Protein AF-A0A938LS74-F1 (afdb_monomer_lite)

Secondary structure (DSSP, 8-state):
-HHHHHHHHHHHHHHHHHHHHTT-HHHHHHHHHHHHHHHHHHHHHT----PPPTT------------PPP---S-----HHHHHHHHHHHHHHHHHHHHHHHHHHHHHHHHHHHHHHHHHHHS----

Foldseek 3Di:
DLVVLLVVLLVLLVVLLVCLVVVVNVVSVVSVVVSVVSVVVNCVVVPPDPPPDPPPPPDDPDDDDDDDDDPPPPDDPPDSVNSSVVSVVSSVVSVVVVVVVVVVVVVVVVVVVVVVVVVVVPDPPPD

Radius of gyration: 24.74 Å; chains: 1; bounding box: 67×51×63 Å

Structure (mmCIF, N/CA/C/O backbone):
data_AF-A0A938LS74-F1
#
_entry.id   AF-A0A938LS74-F1
#
loop_
_atom_site.group_PDB
_atom_site.id
_atom_site.type_symbol
_atom_site.label_atom_id
_atom_site.label_alt_id
_atom_site.label_comp_id
_atom_site.label_asym_id
_atom_site.label_entity_id
_atom_site.label_seq_id
_atom_site.pdbx_PDB_ins_code
_atom_site.Cartn_x
_atom_site.Cartn_y
_atom_site.Cartn_z
_atom_site.occupancy
_atom_site.B_iso_or_equiv
_atom_site.auth_seq_id
_atom_site.auth_comp_id
_atom_site.auth_asym_id
_atom_site.auth_atom_id
_atom_site.pdbx_PDB_model_num
ATOM 1 N N . MET A 1 1 ? 11.225 1.469 -26.240 1.00 72.44 1 MET A N 1
ATOM 2 C CA . MET A 1 1 ? 11.439 0.261 -25.416 1.00 72.44 1 MET A CA 1
ATOM 3 C C . MET A 1 1 ? 11.844 0.585 -23.975 1.00 72.44 1 MET A C 1
ATOM 5 O O . MET A 1 1 ? 10.995 0.449 -23.111 1.00 72.44 1 MET A O 1
ATOM 9 N N . MET A 1 2 ? 13.063 1.059 -23.655 1.00 80.62 2 MET A N 1
ATOM 10 C CA . MET A 1 2 ? 13.420 1.314 -22.235 1.00 80.62 2 MET A CA 1
ATOM 11 C C . MET A 1 2 ? 12.638 2.482 -21.600 1.00 80.62 2 MET A C 1
ATOM 13 O O . MET A 1 2 ? 12.284 2.405 -20.429 1.00 80.62 2 MET A O 1
ATOM 17 N N . HIS A 1 3 ? 12.346 3.543 -22.362 1.00 82.81 3 HIS A N 1
ATOM 18 C CA . HIS A 1 3 ? 11.533 4.662 -21.865 1.00 82.81 3 HIS A CA 1
ATOM 19 C C . HIS A 1 3 ? 10.079 4.253 -21.592 1.00 82.81 3 HIS A C 1
ATOM 21 O O . HIS A 1 3 ? 9.588 4.520 -20.506 1.00 82.81 3 HIS A O 1
ATOM 27 N N . GLU A 1 4 ? 9.453 3.481 -22.485 1.00 89.88 4 GLU A N 1
ATOM 28 C CA . GLU A 1 4 ? 8.081 2.977 -22.293 1.00 89.88 4 GLU A CA 1
ATOM 29 C C . GLU A 1 4 ? 7.945 2.107 -21.034 1.00 89.88 4 GLU A C 1
ATOM 31 O O . GLU A 1 4 ? 6.962 2.217 -20.308 1.00 89.88 4 GLU A O 1
ATOM 36 N N . ALA A 1 5 ? 8.949 1.273 -20.733 1.00 88.12 5 ALA A N 1
ATOM 37 C CA . ALA A 1 5 ? 8.951 0.469 -19.512 1.00 88.12 5 ALA A CA 1
ATOM 38 C C . ALA A 1 5 ? 9.052 1.336 -18.242 1.00 88.12 5 ALA A C 1
ATOM 40 O O . ALA A 1 5 ? 8.406 1.042 -17.237 1.00 88.12 5 ALA A O 1
ATOM 41 N N . LEU A 1 6 ? 9.836 2.420 -18.281 1.00 88.00 6 LEU A N 1
ATOM 42 C CA . LEU A 1 6 ? 9.941 3.364 -17.165 1.00 88.00 6 LEU A CA 1
ATOM 43 C C . LEU A 1 6 ? 8.656 4.176 -16.979 1.00 88.00 6 LEU A C 1
ATOM 45 O O . LEU A 1 6 ? 8.218 4.346 -15.843 1.00 88.00 6 LEU A O 1
ATOM 49 N N . ASP A 1 7 ? 8.035 4.628 -18.066 1.00 90.31 7 ASP A N 1
ATOM 50 C CA . ASP A 1 7 ? 6.769 5.363 -18.020 1.00 90.31 7 ASP A CA 1
ATOM 51 C C . ASP A 1 7 ? 5.646 4.483 -17.458 1.00 90.31 7 ASP A C 1
ATOM 53 O O . ASP A 1 7 ? 4.905 4.905 -16.567 1.00 90.31 7 ASP A O 1
ATOM 57 N N . HIS A 1 8 ? 5.585 3.218 -17.887 1.00 93.00 8 HIS A N 1
ATOM 58 C CA . HIS A 1 8 ? 4.629 2.251 -17.353 1.00 93.00 8 HIS A CA 1
ATOM 59 C C . HIS A 1 8 ? 4.844 1.990 -15.855 1.00 93.00 8 HIS A C 1
ATOM 61 O O . HIS A 1 8 ? 3.891 1.971 -15.074 1.00 93.00 8 HIS A O 1
ATOM 67 N N . LEU A 1 9 ? 6.100 1.852 -15.417 1.00 91.69 9 LEU A N 1
ATOM 68 C CA . LEU A 1 9 ? 6.423 1.697 -13.999 1.00 91.69 9 LEU A CA 1
ATOM 69 C C . LEU A 1 9 ? 6.025 2.933 -13.176 1.00 91.69 9 LEU A C 1
ATOM 71 O O . LEU A 1 9 ? 5.511 2.793 -12.065 1.00 91.69 9 LEU A O 1
ATOM 75 N N . GLN A 1 10 ? 6.227 4.141 -13.709 1.00 91.00 10 GLN A N 1
ATOM 76 C CA . GLN A 1 10 ? 5.783 5.376 -13.057 1.00 91.00 10 GLN A CA 1
ATOM 77 C C . GLN A 1 10 ? 4.259 5.420 -12.901 1.00 91.00 10 GLN A C 1
ATOM 79 O O . GLN A 1 10 ? 3.773 5.803 -11.835 1.00 91.00 10 GLN A O 1
ATOM 84 N N . GLU A 1 11 ? 3.507 5.014 -13.924 1.00 94.56 11 GLU A N 1
ATOM 85 C CA . GLU A 1 11 ? 2.044 4.949 -13.870 1.00 94.56 11 GLU A CA 1
ATOM 86 C C . GLU A 1 11 ? 1.561 3.946 -12.812 1.00 94.56 11 GLU A C 1
ATOM 88 O O . GLU A 1 11 ? 0.708 4.285 -11.985 1.00 94.56 11 GLU A O 1
ATOM 93 N N . LEU A 1 12 ? 2.158 2.749 -12.767 1.00 93.50 12 LEU A N 1
ATOM 94 C CA . LEU A 1 12 ? 1.844 1.731 -11.759 1.00 93.50 12 LEU A CA 1
ATOM 95 C C . LEU A 1 12 ? 2.081 2.248 -10.335 1.00 93.50 12 LEU A C 1
ATOM 97 O O . LEU A 1 12 ? 1.213 2.094 -9.474 1.00 93.50 12 LEU A O 1
ATOM 101 N N . LEU A 1 13 ? 3.220 2.903 -10.088 1.00 90.38 13 LEU A N 1
ATOM 102 C CA . LEU A 1 13 ? 3.550 3.463 -8.775 1.00 90.38 13 LEU A CA 1
ATOM 103 C C . LEU A 1 13 ? 2.625 4.623 -8.388 1.00 90.38 13 LEU A C 1
ATOM 105 O O . LEU A 1 13 ? 2.168 4.684 -7.246 1.00 90.38 13 LEU A O 1
ATOM 109 N N . ALA A 1 14 ? 2.306 5.519 -9.326 1.00 90.44 14 ALA A N 1
ATOM 110 C CA . ALA A 1 14 ? 1.366 6.612 -9.088 1.00 90.44 14 ALA A CA 1
ATOM 111 C C . ALA A 1 14 ? -0.036 6.078 -8.753 1.00 90.44 14 ALA A C 1
ATOM 113 O O . ALA A 1 14 ? -0.678 6.546 -7.810 1.00 90.44 14 ALA A O 1
ATOM 114 N N . ARG A 1 15 ? -0.496 5.046 -9.471 1.00 93.81 15 ARG A N 1
ATOM 115 C CA . ARG A 1 15 ? -1.784 4.406 -9.199 1.00 93.81 15 ARG A CA 1
ATOM 116 C C . ARG A 1 15 ? -1.787 3.666 -7.864 1.00 93.81 15 ARG A C 1
ATOM 118 O O . ARG A 1 15 ? -2.779 3.726 -7.141 1.00 93.81 15 ARG A O 1
ATOM 125 N N . GLN A 1 16 ? -0.689 2.997 -7.517 1.00 91.81 16 GLN A N 1
ATOM 126 C CA . GLN A 1 16 ? -0.536 2.336 -6.225 1.00 91.81 16 GLN A CA 1
ATOM 127 C C . GLN A 1 16 ? -0.593 3.345 -5.072 1.00 91.81 16 GLN A C 1
ATOM 129 O O . GLN A 1 16 ? -1.296 3.099 -4.094 1.00 91.81 16 GLN A O 1
ATOM 134 N N . LEU A 1 17 ? 0.081 4.492 -5.204 1.00 87.81 17 LEU A N 1
ATOM 135 C CA . LEU A 1 17 ? 0.030 5.576 -4.222 1.00 87.81 17 LEU A CA 1
ATOM 136 C C . LEU A 1 17 ? -1.401 6.088 -4.017 1.00 87.81 17 LEU A C 1
ATOM 138 O O . LEU A 1 17 ? -1.840 6.240 -2.877 1.00 87.81 17 LEU A O 1
ATOM 142 N N . GLU A 1 18 ? -2.141 6.306 -5.103 1.00 93.50 18 GLU A N 1
ATOM 143 C CA . GLU A 1 18 ? -3.530 6.765 -5.034 1.00 93.50 18 GLU A CA 1
ATOM 144 C C . GLU A 1 18 ? -4.441 5.741 -4.336 1.00 93.50 18 GLU A C 1
ATOM 146 O O . GLU A 1 18 ? -5.217 6.097 -3.452 1.00 93.50 18 GLU A O 1
ATOM 151 N N . LEU A 1 19 ? -4.295 4.448 -4.644 1.00 91.94 19 LEU A N 1
ATOM 152 C CA . LEU A 1 19 ? -5.060 3.391 -3.972 1.00 91.94 19 LEU A CA 1
ATOM 153 C C . LEU A 1 19 ? -4.737 3.288 -2.478 1.00 91.94 19 LEU A C 1
ATOM 155 O O . LEU A 1 19 ? -5.641 3.044 -1.679 1.00 91.94 19 LEU A O 1
ATOM 159 N N . VAL A 1 20 ? -3.474 3.488 -2.087 1.00 89.50 20 VAL A N 1
ATOM 160 C CA . VAL A 1 20 ? -3.081 3.526 -0.669 1.00 89.50 20 VAL A CA 1
ATOM 161 C C . VAL A 1 20 ? -3.742 4.710 0.034 1.00 89.50 20 VAL A C 1
ATOM 163 O O . VAL A 1 20 ? -4.313 4.517 1.104 1.00 89.50 20 VAL A O 1
ATOM 166 N N . ARG A 1 21 ? -3.746 5.901 -0.580 1.00 84.75 21 ARG A N 1
ATOM 167 C CA . ARG A 1 21 ? -4.429 7.092 -0.035 1.00 84.75 21 ARG A CA 1
ATOM 168 C C . ARG A 1 21 ? -5.937 6.888 0.128 1.00 84.75 21 ARG A C 1
ATOM 170 O O . ARG A 1 21 ? -6.523 7.416 1.064 1.00 84.75 21 ARG A O 1
ATOM 177 N N . GLN A 1 22 ? -6.552 6.098 -0.748 1.00 92.81 22 GLN A N 1
ATOM 178 C CA . GLN A 1 22 ? -7.974 5.746 -0.682 1.00 92.81 22 GLN A CA 1
ATOM 179 C C . GLN A 1 22 ? -8.274 4.566 0.265 1.00 92.81 22 GLN A C 1
ATOM 181 O O . GLN A 1 22 ? -9.432 4.200 0.449 1.00 92.81 22 GLN A O 1
ATOM 186 N N . GLY A 1 23 ? -7.253 3.941 0.863 1.00 88.44 23 GLY A N 1
ATOM 187 C CA . GLY A 1 23 ? -7.413 2.780 1.743 1.00 88.44 23 GLY A CA 1
ATOM 188 C C . GLY A 1 23 ? -7.680 1.451 1.019 1.00 88.44 23 GLY A C 1
ATOM 189 O O . GLY A 1 23 ? -7.967 0.444 1.666 1.00 88.44 23 GLY A O 1
ATOM 190 N N . HIS A 1 24 ? -7.552 1.397 -0.309 1.00 94.31 24 HIS A N 1
ATOM 191 C CA . HIS A 1 24 ? -7.751 0.193 -1.124 1.00 94.31 24 HIS A CA 1
ATOM 192 C C . HIS A 1 24 ? -6.496 -0.700 -1.160 1.00 94.31 24 HIS A C 1
ATOM 194 O O . HIS A 1 24 ? -5.888 -0.925 -2.211 1.00 94.31 24 HIS A O 1
ATOM 200 N N . LEU A 1 25 ? -6.100 -1.228 0.003 1.00 89.81 25 LEU A N 1
ATOM 201 C CA . LEU A 1 25 ? -4.821 -1.931 0.182 1.00 89.81 25 LEU A CA 1
ATOM 202 C C . LEU A 1 25 ? -4.691 -3.213 -0.651 1.00 89.81 25 LEU A C 1
ATOM 204 O O . LEU A 1 25 ? -3.629 -3.456 -1.219 1.00 89.81 25 LEU A O 1
ATOM 208 N N . ASP A 1 26 ? -5.762 -3.993 -0.803 1.00 93.00 26 ASP A N 1
ATOM 209 C CA . ASP A 1 26 ? -5.724 -5.227 -1.601 1.00 93.00 26 ASP A CA 1
ATOM 210 C C . ASP A 1 26 ? -5.433 -4.951 -3.082 1.00 93.00 26 ASP A C 1
ATOM 212 O O . ASP A 1 26 ? -4.672 -5.672 -3.730 1.00 93.00 26 ASP A O 1
ATOM 216 N N . MET A 1 27 ? -6.015 -3.881 -3.628 1.00 91.62 27 MET A N 1
ATOM 217 C CA . MET A 1 27 ? -5.763 -3.464 -5.008 1.00 91.62 27 MET A CA 1
ATOM 218 C C . MET A 1 27 ? -4.349 -2.896 -5.160 1.00 91.62 27 MET A C 1
ATOM 220 O O . MET A 1 27 ? -3.664 -3.223 -6.130 1.00 91.62 27 MET A O 1
ATOM 224 N N . ALA A 1 28 ? -3.886 -2.107 -4.185 1.00 90.12 28 ALA A N 1
ATOM 225 C CA . ALA A 1 28 ? -2.521 -1.587 -4.165 1.00 90.12 28 ALA A CA 1
ATOM 226 C C . ALA A 1 28 ? -1.473 -2.718 -4.133 1.00 90.12 28 ALA A C 1
ATOM 228 O O . ALA A 1 28 ? -0.467 -2.643 -4.837 1.00 90.12 28 ALA A O 1
ATOM 229 N N . LEU A 1 29 ? -1.722 -3.798 -3.383 1.00 87.81 29 LEU A N 1
ATOM 230 C CA . LEU A 1 29 ? -0.844 -4.973 -3.337 1.00 87.81 29 LEU A CA 1
ATOM 231 C C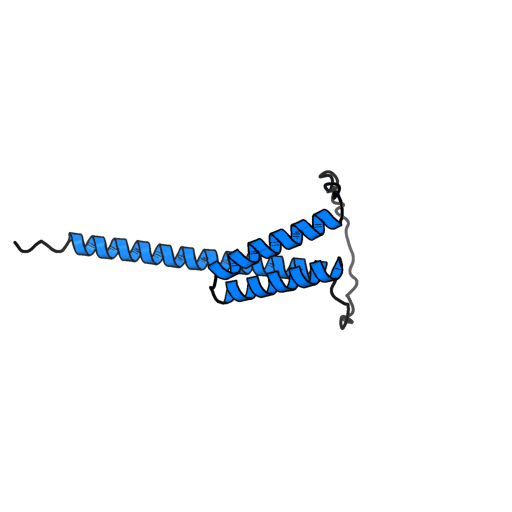 . LEU A 1 29 ? -0.750 -5.691 -4.689 1.00 87.81 29 LEU A C 1
ATOM 233 O O . LEU A 1 29 ? 0.341 -6.090 -5.096 1.00 87.81 29 LEU A O 1
ATOM 237 N N . ARG A 1 30 ? -1.868 -5.818 -5.416 1.00 92.56 30 ARG A N 1
ATOM 238 C CA . ARG A 1 30 ? -1.872 -6.410 -6.767 1.00 92.56 30 ARG A CA 1
ATOM 239 C C . ARG A 1 30 ? -1.028 -5.593 -7.746 1.00 92.56 30 ARG A C 1
ATOM 241 O O . ARG A 1 30 ? -0.241 -6.179 -8.488 1.00 92.56 30 ARG A O 1
ATOM 248 N N . LEU A 1 31 ? -1.142 -4.262 -7.709 1.00 91.75 31 LEU A N 1
ATOM 249 C CA . LEU A 1 31 ? -0.290 -3.377 -8.515 1.00 91.75 31 LEU A CA 1
ATOM 250 C C . LEU A 1 31 ? 1.186 -3.487 -8.123 1.00 91.75 31 LEU A C 1
ATOM 252 O O . LEU A 1 31 ? 2.045 -3.457 -8.997 1.00 91.75 31 LEU A O 1
ATOM 256 N N . GLY A 1 32 ? 1.486 -3.696 -6.839 1.00 88.00 32 GLY A N 1
ATOM 257 C CA . GLY A 1 32 ? 2.852 -3.948 -6.377 1.00 88.00 32 GLY A CA 1
ATOM 258 C C . GLY A 1 32 ? 3.494 -5.164 -7.056 1.00 88.00 32 GLY A C 1
ATOM 259 O O . GLY A 1 32 ? 4.657 -5.102 -7.453 1.00 88.00 32 GLY A O 1
ATOM 260 N N . GLY A 1 33 ? 2.731 -6.241 -7.268 1.00 89.25 33 GLY A N 1
ATOM 261 C CA . GLY A 1 33 ? 3.196 -7.405 -8.032 1.00 89.25 33 GLY A CA 1
ATOM 262 C C . GLY A 1 33 ? 3.500 -7.074 -9.499 1.00 89.25 33 GLY A C 1
ATOM 263 O O . GLY A 1 33 ? 4.530 -7.488 -10.025 1.00 89.25 33 GLY A O 1
ATOM 264 N N . GLN A 1 34 ? 2.650 -6.268 -10.143 1.00 92.44 34 GLN A N 1
ATOM 265 C CA . GLN A 1 34 ? 2.868 -5.812 -11.523 1.00 92.44 34 GLN A CA 1
ATOM 266 C C . GLN A 1 34 ? 4.090 -4.890 -11.638 1.00 92.44 34 GLN A C 1
ATOM 268 O O . GLN A 1 34 ? 4.896 -5.042 -12.554 1.00 92.44 34 GLN A O 1
ATOM 273 N N . ALA A 1 35 ? 4.277 -3.980 -10.679 1.00 90.19 35 ALA A N 1
ATOM 274 C CA . ALA A 1 35 ? 5.438 -3.099 -10.628 1.00 90.19 35 ALA A CA 1
ATOM 275 C C . ALA A 1 35 ? 6.744 -3.894 -10.455 1.00 90.19 35 ALA A C 1
ATOM 277 O O . ALA A 1 35 ? 7.735 -3.600 -11.120 1.00 90.19 35 ALA A O 1
ATOM 278 N N . GLN A 1 36 ? 6.747 -4.939 -9.618 1.00 89.75 36 GLN A N 1
ATOM 279 C CA . GLN A 1 36 ? 7.901 -5.833 -9.459 1.00 89.75 36 GLN A CA 1
ATOM 280 C C . GLN A 1 36 ? 8.248 -6.579 -10.749 1.00 89.75 36 GLN A C 1
ATOM 282 O O . GLN A 1 36 ? 9.428 -6.711 -11.077 1.00 89.75 36 GLN A O 1
ATOM 287 N N . GLU A 1 37 ? 7.241 -7.053 -11.482 1.00 91.81 37 GLU A N 1
ATOM 288 C CA . GLU A 1 37 ? 7.451 -7.703 -12.775 1.00 91.81 37 GLU A CA 1
ATOM 289 C C . GLU A 1 37 ? 8.040 -6.723 -13.798 1.00 91.81 37 GLU A C 1
ATOM 291 O O . GLU A 1 37 ? 9.025 -7.034 -14.464 1.00 91.81 37 GLU A O 1
ATOM 296 N N . CYS A 1 38 ? 7.516 -5.496 -13.849 1.00 91.75 38 CYS A N 1
ATOM 297 C CA . CYS A 1 38 ? 8.036 -4.443 -14.719 1.00 91.75 38 CYS A CA 1
ATOM 298 C C . CYS A 1 38 ? 9.504 -4.100 -14.395 1.00 91.75 38 CYS A C 1
ATOM 300 O O . CYS A 1 38 ? 10.348 -4.046 -15.290 1.00 91.75 38 CYS A O 1
ATOM 302 N N . VAL A 1 39 ? 9.854 -3.962 -13.110 1.00 88.94 39 VAL A N 1
ATOM 303 C CA . VAL A 1 39 ? 11.249 -3.763 -12.675 1.00 88.94 39 VAL A CA 1
ATOM 304 C C . VAL A 1 39 ? 12.138 -4.929 -13.104 1.00 88.94 39 VAL A C 1
ATOM 306 O O . VAL A 1 39 ? 13.258 -4.702 -13.564 1.00 88.94 39 VAL A O 1
ATOM 309 N N . ARG A 1 40 ? 11.656 -6.172 -12.988 1.00 88.88 40 ARG A N 1
ATOM 310 C CA . ARG A 1 40 ? 12.412 -7.357 -13.412 1.00 88.88 40 ARG A CA 1
ATOM 311 C C . ARG A 1 40 ? 12.729 -7.305 -14.907 1.00 88.88 40 ARG A C 1
ATOM 313 O O . ARG A 1 40 ? 13.892 -7.447 -15.269 1.00 88.88 40 ARG A O 1
ATOM 320 N N . GLN A 1 41 ? 11.744 -6.987 -15.744 1.00 89.94 41 GLN A N 1
ATOM 321 C CA . GLN A 1 41 ? 11.925 -6.833 -17.193 1.00 89.94 41 GLN A CA 1
ATOM 322 C C . GLN A 1 41 ? 12.921 -5.714 -17.547 1.00 89.94 41 GLN A C 1
ATOM 324 O O . GLN A 1 41 ? 13.749 -5.864 -18.451 1.00 89.94 41 GLN A O 1
ATOM 329 N N . ILE A 1 42 ? 12.903 -4.595 -16.813 1.00 88.00 42 ILE A N 1
ATOM 330 C CA . ILE A 1 42 ? 13.879 -3.504 -16.984 1.00 88.00 42 ILE A CA 1
ATOM 331 C C . ILE A 1 42 ? 15.301 -3.970 -16.636 1.00 88.00 42 ILE A C 1
ATOM 333 O O . ILE A 1 42 ? 16.256 -3.622 -17.329 1.00 88.00 42 ILE A O 1
ATOM 337 N N . ILE A 1 43 ? 15.463 -4.755 -15.569 1.00 86.94 43 ILE A N 1
ATOM 338 C CA . ILE A 1 43 ? 16.771 -5.295 -15.172 1.00 86.94 43 ILE A CA 1
ATOM 339 C C . ILE A 1 43 ? 17.269 -6.312 -16.204 1.00 86.94 43 ILE A C 1
ATOM 341 O O . ILE A 1 43 ? 18.422 -6.237 -16.621 1.00 86.94 43 ILE A O 1
ATOM 345 N N . GLU A 1 44 ? 16.409 -7.229 -16.648 1.00 88.19 44 GLU A N 1
ATOM 346 C CA . GLU A 1 44 ? 16.754 -8.264 -17.630 1.00 88.19 44 GLU A CA 1
ATOM 347 C C . GLU A 1 44 ? 17.158 -7.657 -18.978 1.00 88.19 44 GLU A C 1
ATOM 349 O O . GLU A 1 44 ? 18.169 -8.051 -19.559 1.00 88.19 44 GLU A O 1
ATOM 354 N N . SER A 1 45 ? 16.438 -6.629 -19.435 1.00 87.31 45 SER A N 1
ATOM 355 C CA . SER A 1 45 ? 16.758 -5.911 -20.677 1.00 87.31 45 SER A CA 1
ATOM 356 C C . SER A 1 45 ? 18.045 -5.077 -20.606 1.00 87.31 45 SER A C 1
ATOM 358 O O . SER A 1 45 ? 18.649 -4.804 -21.642 1.00 87.31 45 SER A O 1
ATOM 360 N N . ARG A 1 46 ? 18.510 -4.703 -19.405 1.00 83.06 46 ARG A N 1
ATOM 361 C CA . ARG A 1 46 ? 19.785 -3.989 -19.194 1.00 83.06 46 ARG A CA 1
ATOM 362 C C . ARG A 1 46 ? 21.007 -4.912 -19.110 1.00 83.06 46 ARG A C 1
ATOM 364 O O . ARG A 1 46 ? 22.133 -4.415 -19.101 1.00 83.06 46 ARG A O 1
ATOM 371 N N . GLY A 1 47 ? 20.810 -6.231 -19.081 1.00 75.94 47 GLY A N 1
ATOM 372 C CA . GLY A 1 47 ? 21.879 -7.203 -18.858 1.00 75.94 47 GLY A CA 1
ATOM 373 C C . GLY A 1 47 ? 22.340 -7.246 -17.393 1.00 75.94 47 GLY A C 1
ATOM 374 O O . GLY A 1 47 ? 21.807 -6.528 -16.545 1.00 75.94 47 GLY A O 1
ATOM 375 N N . PRO A 1 48 ? 23.318 -8.107 -17.046 1.00 71.94 48 PRO A N 1
ATOM 376 C CA . PRO A 1 48 ? 23.752 -8.294 -15.667 1.00 71.94 48 PRO A CA 1
ATOM 377 C C . PRO A 1 48 ? 24.327 -6.988 -15.113 1.00 71.94 48 PRO A C 1
ATOM 379 O O . PRO A 1 48 ? 25.472 -6.621 -15.381 1.00 71.94 48 PRO A O 1
ATOM 382 N N . VAL A 1 49 ? 23.520 -6.290 -14.313 1.00 63.22 49 VAL A N 1
ATOM 383 C CA . VAL A 1 49 ? 23.943 -5.116 -13.554 1.00 63.22 49 VAL A CA 1
ATOM 384 C C . VAL A 1 49 ? 25.095 -5.566 -12.664 1.00 63.22 49 VAL A C 1
ATOM 386 O O . VAL A 1 49 ? 24.897 -6.305 -11.695 1.00 63.22 49 VAL A O 1
ATOM 389 N N . ARG A 1 50 ? 26.324 -5.158 -13.009 1.00 55.00 50 ARG A N 1
ATOM 390 C CA . ARG A 1 50 ? 27.487 -5.312 -12.130 1.00 55.00 50 ARG A CA 1
ATOM 391 C C . ARG A 1 50 ? 27.086 -4.725 -10.784 1.00 55.00 50 ARG A C 1
ATOM 393 O O . ARG A 1 50 ? 26.864 -3.520 -10.686 1.00 55.00 50 ARG A O 1
ATOM 400 N N . ARG A 1 51 ? 26.952 -5.586 -9.769 1.00 53.28 51 ARG A N 1
ATOM 401 C CA . ARG A 1 51 ? 26.649 -5.166 -8.398 1.00 53.28 51 ARG A CA 1
ATOM 402 C C . ARG A 1 51 ? 27.576 -3.995 -8.052 1.00 53.28 51 ARG A C 1
ATOM 404 O O . ARG A 1 51 ? 28.790 -4.163 -8.203 1.00 53.28 51 ARG A O 1
ATOM 411 N N . PRO A 1 52 ? 27.055 -2.829 -7.631 1.00 53.31 52 PRO A N 1
ATOM 412 C CA . PRO A 1 52 ? 27.913 -1.749 -7.177 1.00 53.31 52 PRO A CA 1
ATOM 413 C C . PRO A 1 52 ? 28.743 -2.285 -6.010 1.00 53.31 52 PRO A C 1
ATOM 415 O O . PRO A 1 52 ? 28.205 -2.748 -5.004 1.00 53.31 52 PRO A O 1
ATOM 418 N N . SER A 1 53 ? 30.061 -2.318 -6.205 1.00 42.38 53 SER A N 1
ATOM 419 C CA . SER A 1 53 ? 31.002 -2.793 -5.197 1.00 42.38 53 SER A CA 1
ATOM 420 C C . SER A 1 53 ? 30.817 -1.969 -3.916 1.00 42.38 53 SER A C 1
ATOM 422 O O . SER A 1 53 ? 30.814 -0.738 -3.997 1.00 42.38 53 SER A O 1
ATOM 424 N N . PRO A 1 54 ? 30.692 -2.593 -2.732 1.00 55.06 54 PRO A N 1
ATOM 425 C CA . PRO A 1 54 ? 30.438 -1.890 -1.472 1.00 55.06 54 PRO A CA 1
ATOM 426 C C . PRO A 1 54 ? 31.619 -1.028 -0.961 1.00 55.06 54 PRO A C 1
ATOM 428 O O . PRO A 1 54 ? 31.629 -0.636 0.201 1.00 55.06 54 PRO A O 1
ATOM 431 N N . VAL A 1 55 ? 32.623 -0.710 -1.788 1.00 55.81 55 VAL A N 1
ATOM 432 C CA . VAL A 1 55 ? 33.953 -0.259 -1.323 1.00 55.81 55 VAL A CA 1
ATOM 433 C C . VAL A 1 55 ? 34.233 1.249 -1.493 1.00 55.81 55 VAL A C 1
ATOM 435 O O . VAL A 1 55 ? 35.294 1.714 -1.095 1.00 55.81 55 VAL A O 1
ATOM 438 N N . ALA A 1 56 ? 33.311 2.079 -1.990 1.00 46.97 56 ALA A N 1
ATOM 439 C CA . ALA A 1 56 ? 33.629 3.491 -2.283 1.00 46.97 56 ALA A CA 1
ATOM 440 C C . ALA A 1 56 ? 32.784 4.541 -1.534 1.00 46.97 56 ALA A C 1
ATOM 442 O O . ALA A 1 56 ? 32.343 5.521 -2.124 1.00 46.97 56 ALA A O 1
ATOM 443 N N . ARG A 1 57 ? 32.598 4.397 -0.214 1.00 51.81 57 ARG A N 1
ATOM 444 C CA . ARG A 1 57 ? 32.239 5.538 0.655 1.00 51.81 57 ARG A CA 1
ATOM 445 C C . ARG A 1 57 ? 33.397 5.892 1.588 1.00 51.81 57 ARG A C 1
ATOM 447 O O . ARG A 1 57 ? 33.323 5.703 2.795 1.00 51.81 57 ARG A O 1
ATOM 454 N N . ARG A 1 58 ? 34.476 6.438 1.019 1.00 47.16 58 ARG A N 1
ATOM 455 C CA . ARG A 1 58 ? 35.346 7.366 1.755 1.00 47.16 58 ARG A CA 1
ATOM 456 C C . ARG A 1 58 ? 34.793 8.769 1.523 1.00 47.16 58 ARG A C 1
ATOM 458 O O . ARG A 1 58 ? 34.894 9.283 0.416 1.00 47.16 58 ARG A O 1
ATOM 465 N N . LEU A 1 59 ? 34.167 9.344 2.550 1.00 56.34 59 LEU A N 1
ATOM 466 C CA . LEU A 1 59 ? 33.802 10.759 2.575 1.00 56.34 59 LEU A CA 1
ATOM 467 C C . LEU A 1 59 ? 35.075 11.620 2.574 1.00 56.34 59 LEU A C 1
ATOM 469 O O . LEU A 1 59 ? 35.914 11.426 3.456 1.00 56.34 59 LEU A O 1
ATOM 473 N N . PRO A 1 60 ? 35.195 12.627 1.698 1.00 52.81 60 PRO A N 1
ATOM 474 C CA . PRO A 1 60 ? 35.972 13.812 2.003 1.00 52.81 60 PRO A CA 1
ATOM 475 C C . PRO A 1 60 ? 35.072 14.826 2.726 1.00 52.81 60 PRO A C 1
ATOM 477 O O . PRO A 1 60 ? 34.136 15.379 2.152 1.00 52.81 60 PRO A O 1
ATOM 480 N N . LEU A 1 61 ? 35.364 15.069 4.007 1.00 59.97 61 LEU A N 1
ATOM 481 C CA . LEU A 1 61 ? 34.950 16.283 4.713 1.00 59.97 61 LEU A CA 1
ATOM 482 C C . LEU A 1 61 ? 35.716 17.461 4.090 1.00 59.97 61 LEU A C 1
ATOM 484 O O . LEU A 1 61 ? 36.874 17.703 4.424 1.00 59.97 61 LEU A O 1
ATOM 488 N N . GLY A 1 62 ? 35.079 18.146 3.139 1.00 54.41 62 GLY A N 1
ATOM 489 C CA . GLY A 1 62 ? 35.609 19.307 2.425 1.00 54.41 62 GLY A CA 1
ATOM 490 C C . GLY A 1 62 ? 34.698 20.522 2.599 1.00 54.41 62 GLY A C 1
ATOM 491 O O . GLY A 1 62 ? 33.509 20.464 2.323 1.00 54.41 62 GLY A O 1
ATOM 492 N N . ARG A 1 63 ? 35.289 21.589 3.120 1.00 54.31 63 ARG A N 1
ATOM 493 C CA . ARG A 1 63 ? 34.737 22.835 3.668 1.00 54.31 63 ARG A CA 1
ATOM 494 C C . ARG A 1 63 ? 34.435 23.900 2.592 1.00 54.31 63 ARG A C 1
ATOM 496 O O . ARG A 1 63 ? 35.237 24.017 1.676 1.00 54.31 63 ARG A O 1
ATOM 503 N N . ALA A 1 64 ? 33.431 24.753 2.869 1.00 57.19 64 ALA A N 1
ATOM 504 C CA . ALA A 1 64 ? 33.188 26.117 2.330 1.00 57.19 64 ALA A CA 1
ATOM 505 C C . ALA A 1 64 ? 32.890 26.219 0.811 1.00 57.19 64 ALA A C 1
ATOM 507 O O . ALA A 1 64 ? 33.311 25.367 0.051 1.00 57.19 64 ALA A O 1
ATOM 508 N N . THR A 1 65 ? 32.136 27.172 0.258 1.00 52.81 65 THR A N 1
ATOM 509 C CA . THR A 1 65 ? 31.737 28.549 0.615 1.00 52.81 65 THR A CA 1
ATOM 510 C C . THR A 1 65 ? 30.492 28.895 -0.219 1.00 52.81 65 THR A C 1
ATOM 512 O O . THR A 1 65 ? 30.213 28.213 -1.202 1.00 52.81 65 THR A O 1
ATOM 515 N N . GLY A 1 66 ? 29.735 29.913 0.194 1.00 64.00 66 GLY A N 1
ATOM 516 C CA . GLY A 1 66 ? 28.479 30.300 -0.444 1.00 64.00 66 GLY A CA 1
ATOM 517 C C . GLY A 1 66 ? 28.618 30.757 -1.894 1.00 64.00 66 GLY A C 1
ATOM 518 O O . GLY A 1 66 ? 29.529 31.502 -2.223 1.00 64.00 66 GLY A O 1
ATOM 519 N N . ASP A 1 67 ? 27.648 30.335 -2.694 1.00 49.72 67 ASP A N 1
ATOM 520 C CA . ASP A 1 67 ? 27.125 31.061 -3.843 1.00 49.72 67 ASP A CA 1
ATOM 521 C C . ASP A 1 67 ? 25.609 30.843 -3.808 1.00 49.72 67 ASP A C 1
ATOM 523 O O . ASP A 1 67 ? 25.132 29.708 -3.698 1.00 49.72 67 ASP A O 1
ATOM 527 N N . GLU A 1 68 ? 24.852 31.939 -3.787 1.00 59.88 68 GLU A N 1
ATOM 528 C CA . GLU A 1 68 ? 23.394 31.898 -3.828 1.00 59.88 68 GLU A CA 1
ATOM 529 C C . GLU A 1 68 ? 22.925 31.312 -5.169 1.00 59.88 68 GLU A C 1
ATOM 531 O O . GLU A 1 68 ? 23.294 31.828 -6.229 1.00 59.88 68 GLU A O 1
ATOM 536 N N . PRO A 1 69 ? 22.093 30.257 -5.163 1.00 62.31 69 PRO A N 1
ATOM 537 C CA . PRO A 1 69 ? 21.500 29.744 -6.383 1.00 62.31 69 PRO A CA 1
ATOM 538 C C . PRO A 1 69 ? 20.416 30.713 -6.863 1.00 62.31 69 PRO A C 1
ATOM 540 O O . PRO A 1 69 ? 19.400 30.940 -6.207 1.00 62.31 69 PRO A O 1
ATOM 543 N N . THR A 1 70 ? 20.649 31.283 -8.038 1.00 65.50 70 THR A N 1
ATOM 544 C CA . THR A 1 70 ? 19.691 32.098 -8.784 1.00 65.50 70 THR A CA 1
ATOM 545 C C . THR A 1 70 ? 18.467 31.245 -9.159 1.00 65.50 70 THR A C 1
ATOM 547 O O . THR A 1 70 ? 18.640 30.145 -9.690 1.00 65.50 70 THR A O 1
ATOM 550 N N . PRO A 1 71 ? 17.225 31.716 -8.930 1.00 62.62 71 PRO A N 1
ATOM 551 C CA . PRO A 1 71 ? 16.021 30.978 -9.289 1.00 62.62 71 PRO A CA 1
ATOM 552 C C . PRO A 1 71 ? 15.726 31.183 -10.779 1.00 62.62 71 PRO A C 1
ATOM 554 O O . PRO A 1 71 ? 15.167 32.191 -11.206 1.00 62.62 71 PRO A O 1
ATOM 557 N N . SER A 1 72 ? 16.135 30.225 -11.599 1.00 58.16 72 SER A N 1
ATOM 558 C CA . SER A 1 72 ? 15.674 30.078 -12.983 1.00 58.16 72 SER A CA 1
ATOM 559 C C . SER A 1 72 ? 15.417 28.596 -13.222 1.00 58.16 72 SER A C 1
ATOM 561 O O . SER A 1 72 ? 16.197 27.909 -13.875 1.00 58.16 72 SER A O 1
ATOM 563 N N . ASP A 1 73 ? 14.354 28.102 -12.587 1.00 55.50 73 ASP A N 1
ATOM 564 C CA . ASP A 1 73 ? 14.042 26.675 -12.447 1.00 55.50 73 ASP A CA 1
ATOM 565 C C . ASP A 1 73 ? 12.655 26.340 -13.023 1.00 55.50 73 ASP A C 1
ATOM 567 O O . ASP A 1 73 ? 11.864 25.592 -12.454 1.00 55.50 73 ASP A O 1
ATOM 571 N N . GLU A 1 74 ? 12.335 26.917 -14.181 1.00 51.56 74 GLU A N 1
ATOM 572 C CA . GLU A 1 74 ? 11.131 26.575 -14.936 1.00 51.56 74 GLU A CA 1
ATOM 573 C C . GLU A 1 74 ? 11.527 25.812 -16.201 1.00 51.56 74 GLU A C 1
ATOM 575 O O . GLU A 1 74 ? 11.965 26.381 -17.197 1.00 51.56 74 GLU A O 1
ATOM 580 N N . GLY A 1 75 ? 11.389 24.485 -16.145 1.00 51.25 75 GLY A N 1
ATOM 581 C CA . GLY A 1 75 ? 11.393 23.635 -17.339 1.00 51.25 75 GLY A CA 1
ATOM 582 C C . GLY A 1 75 ? 12.510 22.602 -17.440 1.00 51.25 75 GLY A C 1
ATOM 583 O O . GLY A 1 75 ? 12.650 21.9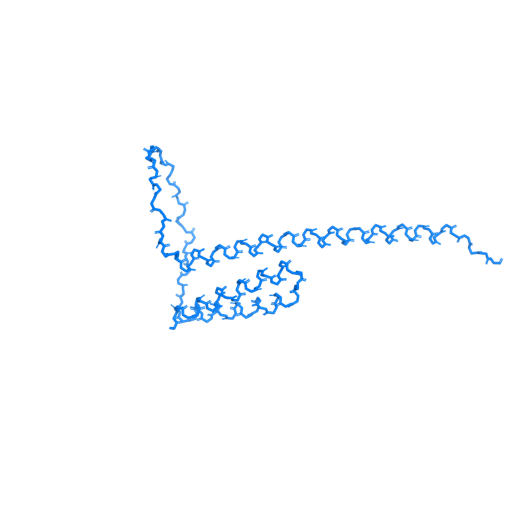82 -18.495 1.00 51.25 75 GLY A O 1
ATOM 584 N N . ARG A 1 76 ? 13.297 22.356 -16.383 1.00 59.00 76 ARG A N 1
ATOM 585 C CA . ARG A 1 76 ? 14.235 21.228 -16.394 1.00 59.00 76 ARG A CA 1
ATOM 586 C C . ARG A 1 76 ? 13.411 19.938 -16.362 1.00 59.00 76 ARG A C 1
ATOM 588 O O . ARG A 1 76 ? 12.811 19.611 -15.341 1.00 59.00 76 ARG A O 1
ATOM 595 N N . ALA A 1 77 ? 13.318 19.260 -17.508 1.00 57.28 77 ALA A N 1
ATOM 596 C CA . ALA A 1 77 ? 12.711 17.940 -17.629 1.00 57.28 77 ALA A CA 1
ATOM 597 C C . ALA A 1 77 ? 13.260 17.070 -16.493 1.00 57.28 77 ALA A C 1
ATOM 599 O O . ALA A 1 77 ? 14.451 16.762 -16.471 1.00 57.28 77 ALA A O 1
ATOM 600 N N . THR A 1 78 ? 12.416 16.788 -15.499 1.00 64.75 78 THR A N 1
ATOM 601 C CA . THR A 1 78 ? 12.826 16.016 -14.327 1.00 64.75 78 THR A CA 1
ATOM 602 C C . THR A 1 78 ? 13.238 14.647 -14.823 1.00 64.75 78 THR A C 1
ATOM 604 O O . THR A 1 78 ? 12.507 14.023 -15.599 1.00 64.75 78 THR A O 1
ATOM 607 N N . ASP A 1 79 ? 14.430 14.212 -14.424 1.00 83.12 79 ASP A N 1
ATOM 608 C CA . ASP A 1 79 ? 14.963 12.936 -14.875 1.00 83.12 79 ASP A CA 1
ATOM 609 C C . ASP A 1 79 ? 13.937 11.850 -14.488 1.00 83.12 79 ASP A C 1
ATOM 611 O O . ASP A 1 79 ? 13.460 11.837 -13.343 1.00 83.12 79 ASP A O 1
ATOM 615 N N . PRO A 1 80 ? 13.508 10.959 -15.403 1.00 81.38 80 PRO A N 1
ATOM 616 C CA . PRO A 1 80 ? 12.533 9.913 -15.091 1.00 81.38 80 PRO A CA 1
ATOM 617 C C . PRO A 1 80 ? 12.910 9.088 -13.850 1.00 81.38 80 PRO A C 1
ATOM 619 O O . PRO A 1 80 ? 12.023 8.572 -13.162 1.00 81.38 80 PRO A O 1
ATOM 622 N N . TRP A 1 81 ? 14.203 9.001 -13.528 1.00 81.12 81 TRP A N 1
ATOM 623 C CA . TRP A 1 81 ? 14.697 8.387 -12.298 1.00 81.12 81 TRP A CA 1
ATOM 624 C C . TRP A 1 81 ? 14.379 9.190 -11.036 1.00 81.12 81 TRP A C 1
ATOM 626 O O . TRP A 1 81 ? 13.929 8.600 -10.056 1.00 81.12 81 TRP A O 1
ATOM 636 N N . GLU A 1 82 ? 14.533 10.514 -11.058 1.00 84.50 82 GLU A N 1
ATOM 637 C CA . GLU A 1 82 ? 14.172 11.385 -9.931 1.00 84.50 82 GLU A CA 1
ATOM 638 C C . GLU A 1 82 ? 12.673 11.305 -9.639 1.00 84.50 82 GLU A C 1
ATOM 640 O O . GLU A 1 82 ? 12.249 11.211 -8.483 1.00 84.50 82 GLU A O 1
ATOM 645 N N . ARG A 1 83 ? 11.849 11.276 -10.695 1.00 85.50 83 ARG A N 1
ATOM 646 C CA . ARG A 1 83 ? 10.400 11.108 -10.548 1.00 85.50 83 ARG A CA 1
ATOM 647 C C . ARG A 1 83 ? 10.049 9.767 -9.907 1.00 85.50 83 ARG A C 1
ATOM 649 O O . ARG A 1 83 ? 9.185 9.726 -9.030 1.00 85.50 83 ARG A O 1
ATOM 656 N N . LEU A 1 84 ? 10.703 8.688 -10.328 1.00 83.75 84 LEU A N 1
ATOM 657 C CA . LEU A 1 84 ? 10.485 7.351 -9.781 1.00 83.75 84 LEU A CA 1
ATOM 658 C C . LEU A 1 84 ? 10.933 7.264 -8.317 1.00 83.75 84 LEU A C 1
ATOM 660 O O . LEU A 1 84 ? 10.204 6.729 -7.482 1.00 83.75 84 LEU A O 1
ATOM 664 N N . GLU A 1 85 ? 12.087 7.844 -7.986 1.00 85.62 85 GLU A N 1
ATOM 665 C CA . GLU A 1 85 ? 12.577 7.918 -6.610 1.00 85.62 85 GLU A CA 1
ATOM 666 C C . GLU A 1 85 ? 11.604 8.689 -5.711 1.00 85.62 85 GLU A C 1
ATOM 668 O O . GLU A 1 85 ? 11.272 8.227 -4.615 1.00 85.62 85 GLU A O 1
ATOM 673 N N . ARG A 1 86 ? 11.084 9.826 -6.187 1.00 88.94 86 ARG A N 1
ATOM 674 C CA . ARG A 1 86 ? 10.063 10.598 -5.472 1.00 88.94 86 ARG A CA 1
ATOM 675 C C . ARG A 1 86 ? 8.801 9.771 -5.224 1.00 88.94 86 ARG A C 1
ATOM 677 O O . ARG A 1 86 ? 8.351 9.704 -4.084 1.00 88.94 86 ARG A O 1
ATOM 684 N N . LEU A 1 87 ? 8.270 9.100 -6.250 1.00 85.38 87 LEU A N 1
ATOM 685 C CA . LEU A 1 87 ? 7.085 8.242 -6.114 1.00 85.38 87 LEU A CA 1
ATOM 686 C C . LEU A 1 87 ? 7.306 7.118 -5.096 1.00 85.38 87 LEU A C 1
ATOM 688 O O . LEU A 1 87 ? 6.432 6.856 -4.273 1.00 85.38 87 LEU A O 1
ATOM 692 N N . TYR A 1 88 ? 8.481 6.485 -5.104 1.00 86.88 88 TYR A N 1
ATOM 693 C CA . TYR A 1 88 ? 8.811 5.432 -4.145 1.00 86.88 88 TYR A CA 1
ATOM 694 C C . TYR A 1 88 ? 8.883 5.962 -2.706 1.00 86.88 88 TYR A C 1
ATOM 696 O O . TYR A 1 88 ? 8.344 5.343 -1.786 1.00 86.88 88 TYR A O 1
ATOM 704 N N . ARG A 1 89 ? 9.509 7.131 -2.502 1.00 88.31 89 ARG A N 1
ATOM 705 C CA . ARG A 1 89 ? 9.556 7.798 -1.191 1.00 88.31 89 ARG A CA 1
ATOM 706 C C . ARG A 1 89 ? 8.152 8.140 -0.692 1.00 88.31 89 ARG A C 1
ATOM 708 O O . ARG A 1 89 ? 7.830 7.835 0.454 1.00 88.31 89 ARG A O 1
ATOM 715 N N . GLU A 1 90 ? 7.311 8.725 -1.543 1.00 89.06 90 GLU A N 1
ATOM 716 C CA . GLU A 1 90 ? 5.921 9.052 -1.199 1.00 89.06 90 GLU A CA 1
ATOM 717 C C . GLU A 1 90 ? 5.103 7.803 -0.858 1.00 89.06 90 GLU A C 1
ATOM 719 O O . GLU A 1 90 ? 4.395 7.790 0.149 1.00 89.06 90 GLU A O 1
ATOM 724 N N . LEU A 1 91 ? 5.242 6.731 -1.643 1.00 83.06 91 LEU A N 1
ATOM 725 C CA . LEU A 1 91 ? 4.577 5.456 -1.385 1.00 83.06 91 LEU A CA 1
ATOM 726 C C . LEU A 1 91 ? 5.003 4.861 -0.037 1.00 83.06 91 LEU A C 1
ATOM 728 O O . LEU A 1 91 ? 4.153 4.424 0.737 1.00 83.06 91 LEU A O 1
ATOM 732 N N . HIS A 1 92 ? 6.299 4.883 0.276 1.00 87.69 92 HIS A N 1
ATOM 733 C CA . HIS A 1 92 ? 6.815 4.400 1.557 1.00 87.69 92 HIS A CA 1
ATOM 734 C C . HIS A 1 92 ? 6.251 5.196 2.743 1.00 87.69 92 HIS A C 1
ATOM 736 O O . HIS A 1 92 ? 5.836 4.613 3.750 1.00 87.69 92 HIS A O 1
ATOM 742 N N . LEU A 1 93 ? 6.203 6.527 2.629 1.00 91.94 93 LEU A N 1
ATOM 743 C CA . LEU A 1 93 ? 5.613 7.390 3.654 1.00 91.94 93 LEU A CA 1
ATOM 744 C C . LEU A 1 93 ? 4.118 7.098 3.841 1.00 91.94 93 LEU A C 1
ATOM 746 O O . LEU A 1 93 ? 3.676 6.919 4.976 1.00 91.94 93 LEU A O 1
ATOM 750 N N . ALA A 1 94 ? 3.360 6.979 2.748 1.00 88.31 94 ALA A N 1
ATOM 751 C CA . ALA A 1 94 ? 1.931 6.677 2.794 1.00 88.31 94 ALA A CA 1
ATOM 752 C C . ALA A 1 94 ? 1.647 5.311 3.442 1.00 88.31 94 ALA A C 1
ATOM 754 O O . ALA A 1 94 ? 0.789 5.206 4.317 1.00 88.31 94 ALA A O 1
ATOM 755 N N . LEU A 1 95 ? 2.407 4.272 3.082 1.00 82.75 95 LEU A N 1
ATOM 756 C CA . LEU A 1 95 ? 2.277 2.945 3.690 1.00 82.75 95 LEU A CA 1
ATOM 757 C C . LEU A 1 95 ? 2.605 2.960 5.189 1.00 82.75 95 LEU A C 1
ATOM 759 O O . LEU A 1 95 ? 1.909 2.318 5.975 1.00 82.75 95 LEU A O 1
ATOM 763 N N . THR A 1 96 ? 3.625 3.720 5.597 1.00 87.56 96 THR A N 1
ATOM 764 C CA . THR A 1 96 ? 4.005 3.858 7.014 1.00 87.56 96 THR A CA 1
ATOM 765 C C . THR A 1 96 ? 2.913 4.563 7.824 1.00 87.56 96 THR A C 1
ATOM 767 O O . THR A 1 96 ? 2.581 4.134 8.935 1.00 87.56 96 THR A O 1
ATOM 770 N N . ALA A 1 97 ? 2.316 5.620 7.264 1.00 88.06 97 ALA A N 1
ATOM 771 C CA . ALA A 1 97 ? 1.177 6.304 7.873 1.00 88.06 97 ALA A CA 1
ATOM 772 C C . ALA A 1 97 ? -0.009 5.339 8.044 1.00 88.06 97 ALA A C 1
ATOM 774 O O . ALA A 1 97 ? -0.490 5.148 9.163 1.00 88.06 97 ALA A O 1
ATOM 775 N N . GLN A 1 98 ? -0.383 4.620 6.981 1.00 83.38 98 GLN A N 1
ATOM 776 C CA . GLN A 1 98 ? -1.480 3.652 7.015 1.00 83.38 98 GLN A CA 1
ATOM 777 C C . GLN A 1 98 ? -1.247 2.527 8.034 1.00 83.38 98 GLN A C 1
ATOM 779 O O . GLN A 1 98 ? -2.156 2.132 8.766 1.00 83.38 98 GLN A O 1
ATOM 784 N N . GLN A 1 99 ? -0.020 2.006 8.120 1.00 87.19 99 GLN A N 1
ATOM 785 C CA . GLN A 1 99 ? 0.337 0.978 9.099 1.00 87.19 99 GLN A CA 1
ATOM 786 C C . GLN A 1 99 ? 0.144 1.476 10.538 1.00 87.19 99 GLN A C 1
ATOM 788 O O . GLN A 1 99 ? -0.310 0.720 11.407 1.00 87.19 99 GLN A O 1
ATOM 793 N N . THR A 1 100 ? 0.470 2.745 10.789 1.00 91.75 100 THR A N 1
ATOM 794 C CA . THR A 1 100 ? 0.297 3.383 12.098 1.00 91.75 100 THR A CA 1
ATOM 795 C C . THR A 1 100 ? -1.186 3.504 12.450 1.00 91.75 100 THR A C 1
ATOM 797 O O . THR A 1 100 ? -1.585 3.124 13.554 1.00 91.75 100 THR A O 1
ATOM 800 N N . GLU A 1 101 ? -2.023 3.930 11.502 1.00 90.00 101 GLU A N 1
ATOM 801 C CA . GLU A 1 101 ? -3.477 4.033 11.682 1.00 90.00 101 GLU A CA 1
ATOM 802 C C . GLU A 1 101 ? -4.131 2.675 11.970 1.00 90.00 101 GLU A C 1
ATOM 804 O O . GLU A 1 101 ? -4.849 2.526 12.964 1.00 90.00 101 GLU A O 1
ATOM 809 N N . VAL A 1 102 ? -3.829 1.650 11.164 1.00 87.31 102 VAL A N 1
ATOM 810 C CA . VAL A 1 102 ? -4.357 0.287 11.356 1.00 87.31 102 VAL A CA 1
ATOM 811 C C . VAL A 1 102 ? -3.945 -0.277 12.718 1.00 87.31 102 VAL A C 1
ATOM 813 O O . VAL A 1 102 ? -4.759 -0.881 13.423 1.00 87.31 102 VAL A O 1
ATOM 816 N N . SER A 1 103 ? -2.697 -0.051 13.132 1.00 88.00 103 SER A N 1
ATOM 817 C CA . SER A 1 103 ? -2.201 -0.485 14.444 1.00 88.00 103 SER A CA 1
ATOM 818 C C . SER A 1 103 ? -2.931 0.217 15.596 1.00 88.00 103 SER A C 1
ATOM 820 O O . SER A 1 103 ? -3.280 -0.423 16.599 1.00 88.00 103 SER A O 1
ATOM 822 N N . GLY A 1 104 ? -3.218 1.513 15.443 1.00 92.25 104 GLY A N 1
ATOM 823 C CA . GLY A 1 104 ? -4.043 2.284 16.371 1.00 92.25 104 GLY A CA 1
ATOM 824 C C . GLY A 1 104 ? -5.465 1.725 16.479 1.00 92.25 104 GLY A C 1
ATOM 825 O O . GLY A 1 104 ? -5.933 1.423 17.582 1.00 92.25 104 GLY A O 1
ATOM 826 N N . ALA A 1 105 ? -6.120 1.485 15.341 1.00 90.94 105 ALA A N 1
ATOM 827 C CA . ALA A 1 105 ? -7.467 0.921 15.280 1.00 90.94 105 ALA A CA 1
ATOM 828 C C . ALA A 1 105 ? -7.547 -0.475 15.926 1.00 90.94 105 ALA A C 1
ATOM 830 O O . ALA A 1 105 ? -8.417 -0.733 16.762 1.00 90.94 105 ALA A O 1
ATOM 831 N N . LEU A 1 106 ? -6.597 -1.370 15.629 1.00 91.88 106 LEU A N 1
ATOM 832 C CA . LEU A 1 106 ? -6.523 -2.698 16.251 1.00 91.88 106 LEU A CA 1
ATOM 833 C C . LEU A 1 106 ? -6.356 -2.621 17.771 1.00 91.88 106 LEU A C 1
ATOM 835 O O . LEU A 1 106 ? -6.953 -3.410 18.512 1.00 91.88 106 LEU A O 1
ATOM 839 N N . THR A 1 107 ? -5.557 -1.671 18.253 1.00 93.94 107 THR A N 1
ATOM 840 C CA . THR A 1 107 ? -5.375 -1.436 19.689 1.00 93.94 107 THR A CA 1
ATOM 841 C C . THR A 1 107 ? -6.686 -1.000 20.345 1.00 93.94 107 THR A C 1
ATOM 843 O O . THR A 1 107 ? -7.050 -1.537 21.397 1.00 93.94 107 THR A O 1
ATOM 846 N N . ALA A 1 108 ? -7.441 -0.106 19.700 1.00 94.56 108 ALA A N 1
ATOM 847 C CA . ALA A 1 108 ? -8.759 0.320 20.165 1.00 94.56 108 ALA A CA 1
ATOM 848 C C . ALA A 1 108 ? -9.761 -0.849 20.220 1.00 94.56 108 ALA A C 1
ATOM 850 O O . ALA A 1 108 ? -10.402 -1.057 21.253 1.00 94.56 108 ALA A O 1
ATOM 851 N N . VAL A 1 109 ? -9.828 -1.683 19.176 1.00 93.06 109 VAL A N 1
ATOM 852 C CA . VAL A 1 109 ? -10.695 -2.878 19.140 1.00 93.06 109 VAL A CA 1
ATOM 853 C C . VAL A 1 109 ? -10.343 -3.857 20.262 1.00 93.06 109 VAL A C 1
ATOM 855 O O . VAL A 1 109 ? -11.223 -4.331 20.985 1.00 93.06 109 VAL A O 1
ATOM 858 N N . ARG A 1 110 ? -9.049 -4.136 20.472 1.00 95.56 110 ARG A N 1
ATOM 859 C CA . ARG 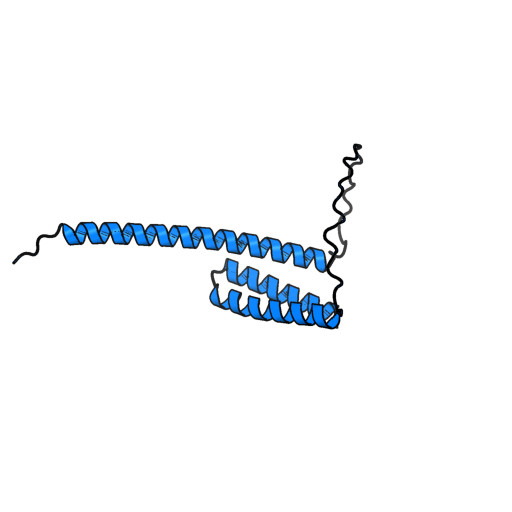A 1 110 ? -8.587 -5.006 21.569 1.00 95.56 110 ARG A CA 1
ATOM 860 C C . ARG A 1 110 ? -9.001 -4.456 22.931 1.00 95.56 110 ARG A C 1
ATOM 862 O O . ARG A 1 110 ? -9.409 -5.235 23.792 1.00 95.56 110 ARG A O 1
ATOM 869 N N . ARG A 1 111 ? -8.920 -3.138 23.129 1.00 96.31 111 ARG A N 1
ATOM 870 C CA . ARG A 1 111 ? -9.375 -2.477 24.359 1.00 96.31 111 ARG A CA 1
ATOM 871 C C . ARG A 1 111 ? -10.887 -2.615 24.541 1.00 96.31 111 ARG A C 1
ATOM 873 O O . ARG A 1 111 ? -11.308 -3.040 25.613 1.00 96.31 111 ARG A O 1
ATOM 880 N N . GLY A 1 112 ? -11.681 -2.348 23.504 1.00 96.06 112 GLY A N 1
ATOM 881 C CA . GLY A 1 112 ? -13.137 -2.530 23.529 1.00 96.06 112 GLY A CA 1
ATOM 882 C C . GLY A 1 112 ? -13.535 -3.962 23.891 1.00 96.06 112 GLY A C 1
ATOM 883 O O . GLY A 1 112 ? -14.344 -4.173 24.791 1.00 96.06 112 GLY A O 1
ATOM 884 N N . ARG A 1 113 ? -12.871 -4.961 23.294 1.00 97.06 113 ARG A N 1
ATOM 885 C CA . ARG A 1 113 ? -13.091 -6.377 23.624 1.00 97.06 113 ARG A CA 1
ATOM 886 C C . ARG A 1 113 ? -12.796 -6.695 25.09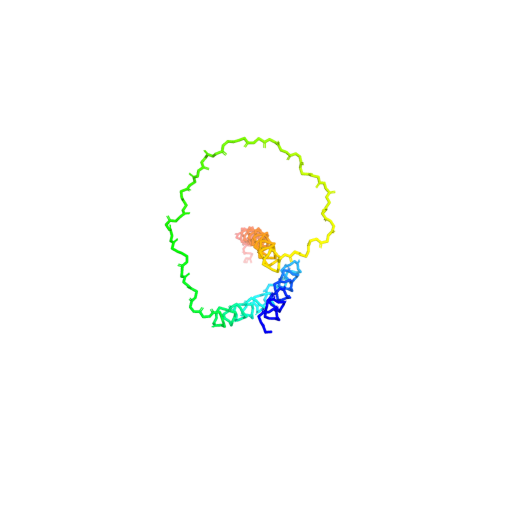0 1.00 97.06 113 ARG A C 1
ATOM 888 O O . ARG A 1 113 ? -13.563 -7.414 25.719 1.00 97.06 113 ARG A O 1
ATOM 895 N N . ARG A 1 114 ? -11.702 -6.166 25.655 1.00 97.56 114 ARG A N 1
ATOM 896 C CA . ARG A 1 114 ? -11.384 -6.355 27.085 1.00 97.56 114 ARG A CA 1
ATOM 897 C C . ARG A 1 114 ? -12.471 -5.771 27.986 1.00 97.56 114 ARG A C 1
ATOM 899 O O . ARG A 1 114 ? -12.843 -6.414 28.959 1.00 97.56 114 ARG A O 1
ATOM 906 N N . ILE A 1 115 ? -12.986 -4.590 27.643 1.00 97.75 115 ILE A N 1
ATOM 907 C CA . ILE A 1 115 ? -14.061 -3.929 28.390 1.00 97.75 115 ILE A CA 1
ATOM 908 C C . ILE A 1 115 ? -15.340 -4.775 28.343 1.00 97.75 115 ILE A C 1
ATOM 910 O O . ILE A 1 115 ? -15.890 -5.096 29.391 1.00 97.75 115 ILE A O 1
ATOM 914 N N . LEU A 1 116 ? -15.773 -5.209 27.155 1.00 97.12 116 LEU A N 1
ATOM 915 C CA . LEU A 1 116 ? -16.953 -6.072 27.004 1.00 97.12 116 LEU A CA 1
ATOM 916 C C . LEU A 1 116 ? -16.815 -7.384 27.785 1.00 97.12 116 LEU A C 1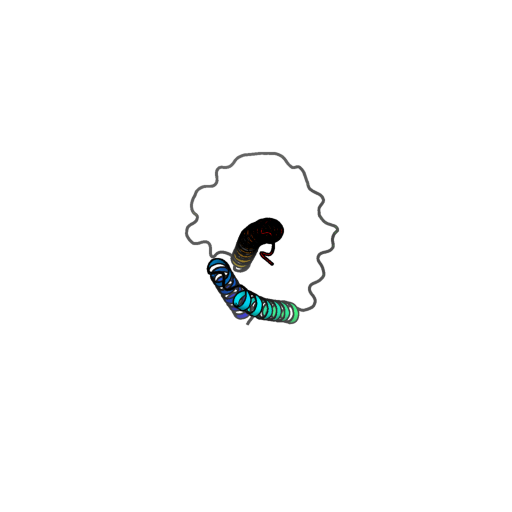
ATOM 918 O O . LEU A 1 116 ? -17.747 -7.792 28.476 1.00 97.12 116 LEU A O 1
ATOM 922 N N . ASN A 1 117 ? -15.636 -8.008 27.739 1.00 96.50 117 ASN A N 1
ATOM 923 C CA . ASN A 1 117 ? -15.358 -9.214 28.514 1.00 96.50 117 ASN A CA 1
ATOM 924 C C . ASN A 1 117 ? -15.481 -8.954 30.025 1.00 96.50 117 ASN A C 1
ATOM 926 O O . ASN A 1 117 ? -16.094 -9.758 30.727 1.00 96.50 117 ASN A O 1
ATOM 930 N N . ALA A 1 118 ? -14.973 -7.820 30.520 1.00 96.19 118 ALA A N 1
ATOM 931 C CA . ALA A 1 118 ? -1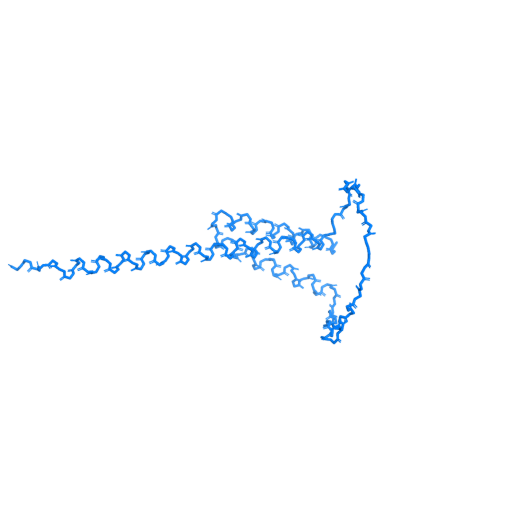5.122 -7.436 31.922 1.00 96.19 118 ALA A CA 1
ATOM 932 C C . ALA A 1 118 ? -16.605 -7.291 32.311 1.00 96.19 118 ALA A C 1
ATOM 934 O O . ALA A 1 118 ? -17.034 -7.878 33.302 1.00 96.19 118 ALA A O 1
ATOM 935 N N . TYR A 1 119 ? -17.422 -6.623 31.492 1.00 96.06 119 TYR A N 1
ATOM 936 C CA . TYR A 1 119 ? -18.866 -6.514 31.739 1.00 96.06 119 TYR A CA 1
ATOM 937 C C . TYR A 1 119 ? -19.585 -7.867 31.716 1.00 96.06 119 TYR A C 1
ATOM 939 O O . TYR A 1 119 ? -20.415 -8.137 32.586 1.00 96.06 119 TYR A O 1
ATOM 947 N N . SER A 1 120 ? -19.240 -8.745 30.770 1.00 94.38 120 SER A N 1
ATOM 948 C CA . SER A 1 120 ? -19.831 -10.087 30.688 1.00 94.38 120 SER A CA 1
ATOM 949 C C . SER A 1 120 ? -19.529 -10.945 31.921 1.00 94.38 120 SER A C 1
ATOM 951 O O . SER A 1 120 ? -20.343 -11.782 32.297 1.00 94.38 120 SER A O 1
ATOM 953 N N . SER A 1 121 ? -18.389 -10.703 32.580 1.00 94.44 121 SER A N 1
ATOM 954 C CA . SER A 1 121 ? -17.988 -11.418 33.794 1.00 94.44 121 SER A CA 1
ATOM 955 C C . SER A 1 121 ? -18.706 -10.932 35.057 1.00 94.44 121 SER A C 1
ATOM 957 O O . SER A 1 121 ? -18.826 -11.689 36.016 1.00 94.44 121 SER A O 1
ATOM 959 N N . ILE A 1 122 ? -19.202 -9.688 35.054 1.00 94.44 122 ILE A N 1
ATOM 960 C CA . ILE A 1 122 ? -19.847 -9.057 36.214 1.00 94.44 122 ILE A CA 1
ATOM 961 C C . ILE A 1 122 ? -21.347 -9.345 36.254 1.00 94.44 122 ILE A C 1
ATOM 963 O O . ILE A 1 122 ? -21.912 -9.350 37.340 1.00 94.44 122 ILE A O 1
ATOM 967 N N . SER A 1 123 ? -22.009 -9.600 35.118 1.00 89.56 123 SER A N 1
ATOM 968 C CA . SER A 1 123 ? -23.435 -9.958 35.129 1.00 89.56 123 SER A CA 1
ATOM 969 C C . SER A 1 123 ? -23.638 -11.329 35.784 1.00 89.56 123 SER A C 1
ATOM 971 O O . SER A 1 123 ? -23.309 -12.346 35.163 1.00 89.56 123 SER A O 1
ATOM 973 N N . PRO A 1 124 ? -24.199 -11.407 37.009 1.00 82.06 124 PRO A N 1
ATOM 974 C CA . PRO A 1 124 ? -24.509 -12.691 37.609 1.00 82.06 124 PRO A CA 1
ATOM 975 C C . PRO A 1 124 ? -25.588 -13.351 36.751 1.00 82.06 124 PRO A C 1
ATOM 977 O O . PRO A 1 124 ? -26.639 -12.760 36.492 1.00 82.06 124 PRO A O 1
ATOM 980 N N . ARG A 1 125 ? -25.326 -14.578 36.285 1.00 78.12 125 ARG A N 1
ATOM 981 C CA . ARG A 1 125 ? -26.348 -15.425 35.660 1.00 78.12 125 ARG A CA 1
ATOM 982 C C . ARG A 1 125 ? -27.520 -15.521 36.637 1.00 78.12 125 ARG A C 1
ATOM 984 O O . ARG A 1 125 ? -27.415 -16.244 37.625 1.00 78.12 125 ARG A O 1
ATOM 991 N N . ARG A 1 126 ? -28.611 -14.794 36.376 1.00 78.06 126 ARG A N 1
ATOM 992 C CA . ARG A 1 126 ? -29.892 -15.029 37.048 1.00 78.06 126 ARG A CA 1
ATOM 993 C C . ARG A 1 126 ? -30.302 -16.461 36.702 1.00 78.06 126 ARG A C 1
ATOM 995 O O . ARG A 1 126 ? -30.626 -16.738 35.550 1.00 78.06 126 ARG A O 1
ATOM 1002 N N . ARG A 1 127 ? -30.129 -17.355 37.673 1.00 72.75 127 ARG A N 1
ATOM 1003 C CA . ARG A 1 127 ? -30.675 -18.711 37.681 1.00 72.75 127 ARG A CA 1
ATOM 1004 C C . ARG A 1 127 ? -32.064 -18.681 38.289 1.00 72.75 127 ARG A C 1
ATOM 1006 O O . ARG A 1 127 ? -32.272 -17.824 39.177 1.00 72.75 127 ARG A O 1
#

pLDDT: mean 81.14, std 15.12, range [42.38, 97.75]

Sequence (127 aa):
MMHEALDHLQELLARQLELVRQGHLDMALRLGGQAQECVRQIIESRGPVRRPSPVARRLPLGRATGDEPTPSDEGRATDPWERLERLYRELHLALTAQQTEVSGALTAVRRGRRILNAYSSISPRRR